Protein AF-A0A945PNN9-F1 (afdb_monomer_lite)

Structure (mmCIF, N/CA/C/O backbone):
data_AF-A0A945PNN9-F1
#
_entry.id   AF-A0A945PNN9-F1
#
loop_
_atom_site.group_PDB
_atom_site.id
_atom_site.type_symbol
_atom_site.label_atom_id
_atom_site.label_alt_id
_atom_site.label_comp_id
_atom_site.label_asym_id
_atom_site.label_entity_id
_atom_site.label_seq_id
_atom_site.pdbx_PDB_ins_code
_atom_site.Cartn_x
_atom_site.Cartn_y
_atom_site.Cartn_z
_atom_site.occupancy
_atom_site.B_iso_or_equiv
_atom_site.auth_seq_id
_atom_site.auth_comp_id
_atom_site.auth_asym_id
_atom_site.auth_atom_id
_atom_site.pdbx_PDB_model_num
ATOM 1 N N . MET A 1 1 ? -22.514 -2.053 9.109 1.00 85.06 1 MET A N 1
ATOM 2 C CA . MET A 1 1 ? -21.368 -2.826 8.583 1.00 85.06 1 MET A CA 1
ATOM 3 C C . MET A 1 1 ? -21.413 -2.737 7.080 1.00 85.06 1 MET A C 1
ATOM 5 O O . MET A 1 1 ? -22.438 -3.079 6.504 1.00 85.06 1 MET A O 1
ATOM 9 N N . VAL A 1 2 ? -20.330 -2.261 6.481 1.00 95.81 2 VAL A N 1
ATOM 10 C CA . VAL A 1 2 ? -20.183 -2.109 5.031 1.00 95.81 2 VAL A CA 1
ATOM 11 C C . VAL A 1 2 ? -18.783 -2.557 4.617 1.00 95.81 2 VAL A C 1
ATOM 13 O O . VAL A 1 2 ? -17.892 -2.700 5.463 1.00 95.81 2 VAL A O 1
ATOM 16 N N . PHE A 1 3 ? -18.594 -2.804 3.326 1.00 95.38 3 PHE A N 1
ATOM 17 C CA . PHE A 1 3 ? -17.283 -3.086 2.761 1.00 95.38 3 PHE A CA 1
ATOM 18 C C . PHE A 1 3 ? -16.790 -1.871 1.983 1.00 95.38 3 PHE A C 1
ATOM 20 O O . PHE A 1 3 ? -17.478 -1.407 1.077 1.00 95.38 3 PHE A O 1
ATOM 27 N N . LEU A 1 4 ? -15.601 -1.382 2.332 1.00 95.12 4 LEU A N 1
ATOM 28 C CA . LEU A 1 4 ? -14.893 -0.375 1.553 1.00 95.12 4 LEU A CA 1
ATOM 29 C C . LEU A 1 4 ? -13.876 -1.084 0.661 1.00 95.12 4 LEU A C 1
ATOM 31 O O . LEU A 1 4 ? -13.025 -1.824 1.160 1.00 95.12 4 LEU A O 1
ATOM 35 N N . ALA A 1 5 ? -13.978 -0.869 -0.646 1.00 93.94 5 ALA A N 1
ATOM 36 C CA . ALA A 1 5 ? -13.074 -1.444 -1.630 1.00 93.94 5 ALA A CA 1
ATOM 37 C C . ALA A 1 5 ? -12.247 -0.343 -2.296 1.00 93.94 5 ALA A C 1
ATOM 39 O O . ALA A 1 5 ? -12.785 0.695 -2.676 1.00 93.94 5 AL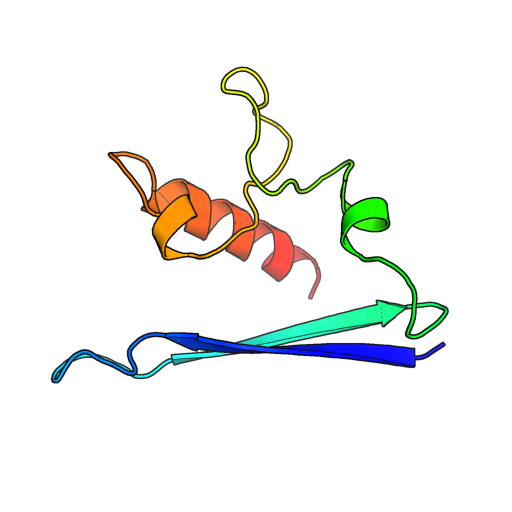A A O 1
ATOM 40 N N . GLY A 1 6 ? -10.949 -0.587 -2.449 1.00 92.00 6 GLY A N 1
ATOM 41 C CA . GLY A 1 6 ? -10.057 0.232 -3.266 1.00 92.00 6 GLY A CA 1
ATOM 42 C C . GLY A 1 6 ? -9.500 -0.610 -4.403 1.00 92.00 6 GLY A C 1
ATOM 43 O O . GLY A 1 6 ? -9.100 -1.747 -4.161 1.00 92.00 6 GLY A O 1
ATOM 44 N N . ILE A 1 7 ? -9.480 -0.065 -5.616 1.00 94.88 7 ILE A N 1
ATOM 45 C CA . ILE A 1 7 ? -8.920 -0.697 -6.816 1.00 94.88 7 ILE A CA 1
ATOM 46 C C . ILE A 1 7 ? -7.887 0.266 -7.391 1.00 94.88 7 ILE A C 1
ATOM 48 O O . ILE A 1 7 ? -8.106 1.475 -7.359 1.00 94.88 7 ILE A O 1
ATOM 52 N N . ASP A 1 8 ? -6.776 -0.273 -7.878 1.00 93.56 8 ASP A N 1
ATOM 53 C CA . ASP A 1 8 ? -5.704 0.509 -8.492 1.00 93.56 8 ASP A CA 1
ATOM 54 C C . ASP A 1 8 ? -4.978 -0.320 -9.560 1.00 93.56 8 ASP A C 1
ATOM 56 O O . ASP A 1 8 ? -5.040 -1.559 -9.561 1.00 93.56 8 ASP A O 1
ATOM 60 N N . GLU A 1 9 ? -4.264 0.356 -10.454 1.00 94.69 9 GLU A N 1
ATOM 61 C CA . GLU A 1 9 ? -3.490 -0.254 -11.525 1.00 94.69 9 GLU A CA 1
ATOM 62 C C . GLU A 1 9 ? -2.017 0.168 -11.530 1.00 94.69 9 GLU A C 1
ATOM 64 O O . GLU A 1 9 ? -1.616 1.248 -11.103 1.00 94.69 9 GLU A O 1
ATOM 69 N N . ALA A 1 10 ? -1.172 -0.698 -12.082 1.00 92.25 10 ALA A N 1
ATOM 70 C CA . ALA A 1 10 ? 0.226 -0.398 -12.347 1.00 92.25 10 ALA A CA 1
ATOM 71 C C . ALA A 1 10 ? 0.637 -0.948 -13.712 1.00 92.25 10 ALA A C 1
ATOM 73 O O . ALA A 1 10 ? 0.259 -2.054 -14.091 1.00 92.25 10 ALA A O 1
ATOM 74 N N . GLY A 1 11 ? 1.448 -0.181 -14.442 1.00 92.31 11 GLY A N 1
ATOM 75 C CA . GLY A 1 11 ? 1.909 -0.568 -15.779 1.00 92.31 11 GLY A CA 1
ATOM 76 C C . GLY A 1 11 ? 1.047 -0.043 -16.930 1.00 92.31 11 GLY A C 1
ATOM 77 O O . GLY A 1 11 ? 1.207 -0.512 -18.046 1.00 92.31 11 GLY A O 1
ATOM 78 N N . TYR A 1 12 ? 0.180 0.950 -16.694 1.00 92.12 12 TYR A N 1
ATOM 79 C CA . TYR A 1 12 ? -0.641 1.552 -17.756 1.00 92.12 12 TYR A CA 1
ATOM 80 C C . TYR A 1 12 ? 0.166 2.369 -18.786 1.00 92.12 12 TYR A C 1
ATOM 82 O O . TYR A 1 12 ? -0.193 2.436 -19.954 1.00 92.12 12 TYR A O 1
ATOM 90 N N . GLY A 1 13 ? 1.259 3.010 -18.359 1.00 92.75 13 GLY A N 1
ATOM 91 C CA . GLY A 1 13 ? 2.072 3.884 -19.219 1.00 92.75 13 GLY A CA 1
ATOM 92 C C . GLY A 1 13 ? 3.127 3.186 -20.098 1.00 92.75 13 GLY A C 1
ATOM 93 O O . GLY A 1 13 ? 3.288 3.582 -21.251 1.00 92.75 13 GLY A O 1
ATOM 94 N N . PRO A 1 14 ? 3.908 2.215 -19.584 1.00 92.69 14 PRO A N 1
ATOM 95 C CA . PRO A 1 14 ? 4.945 1.540 -20.366 1.00 92.69 14 PRO A CA 1
ATOM 96 C C . PRO A 1 14 ? 4.395 0.776 -21.580 1.00 92.69 14 PRO A C 1
ATOM 98 O O . PRO A 1 14 ? 3.358 0.132 -21.496 1.00 92.69 14 PRO A O 1
ATOM 101 N N . PHE A 1 15 ? 5.136 0.782 -22.695 1.00 94.12 15 PHE A N 1
ATOM 102 C CA . PHE A 1 15 ? 4.767 0.029 -23.907 1.00 94.12 15 PHE A CA 1
ATOM 103 C C . PHE A 1 15 ? 4.989 -1.487 -23.773 1.00 94.12 15 PHE A C 1
ATOM 105 O O . PHE A 1 15 ? 4.381 -2.282 -24.483 1.00 94.12 15 PHE A O 1
ATOM 112 N N . VAL A 1 16 ? 5.890 -1.888 -22.874 1.00 95.12 16 VAL A N 1
ATOM 113 C CA . VAL A 1 16 ? 6.237 -3.286 -22.607 1.00 95.12 16 VAL A CA 1
ATOM 114 C C . VAL A 1 16 ? 6.134 -3.578 -21.116 1.00 95.12 16 VAL A C 1
ATOM 116 O O . VAL A 1 16 ? 6.392 -2.710 -20.281 1.00 95.12 16 VAL A O 1
ATOM 119 N N . GLY A 1 17 ? 5.818 -4.829 -20.795 1.00 93.50 17 GLY A N 1
ATOM 120 C CA . GLY A 1 17 ? 5.582 -5.288 -19.429 1.00 93.50 17 GLY A CA 1
ATOM 121 C C . GLY A 1 17 ? 4.095 -5.506 -19.136 1.00 93.50 17 GLY A C 1
ATOM 122 O O . GLY A 1 17 ? 3.243 -5.196 -19.967 1.00 93.50 17 GLY A O 1
ATOM 123 N N . PRO A 1 18 ? 3.774 -6.105 -17.981 1.00 95.75 18 PRO A N 1
ATOM 124 C CA . PRO A 1 18 ? 2.399 -6.417 -17.628 1.00 95.75 18 PRO A CA 1
ATOM 125 C C . PRO A 1 18 ? 1.641 -5.173 -17.148 1.00 95.75 18 PRO A C 1
ATOM 127 O O . PRO A 1 18 ? 2.168 -4.377 -16.370 1.00 95.75 18 PRO A O 1
ATOM 130 N N . LEU A 1 19 ? 0.365 -5.080 -17.524 1.00 95.75 19 LEU A N 1
ATOM 131 C CA . LEU A 1 19 ? -0.618 -4.287 -16.791 1.00 95.75 19 LEU A CA 1
ATOM 132 C C . LEU A 1 19 ? -1.114 -5.124 -15.611 1.00 95.75 19 LEU A C 1
ATOM 134 O O . LEU A 1 19 ? -1.599 -6.240 -15.794 1.00 95.75 19 LEU A O 1
ATOM 138 N N . THR A 1 20 ? -0.979 -4.594 -14.402 1.00 93.94 20 THR A N 1
ATOM 139 C CA . THR A 1 20 ? -1.417 -5.257 -13.172 1.00 93.94 20 THR A CA 1
ATOM 140 C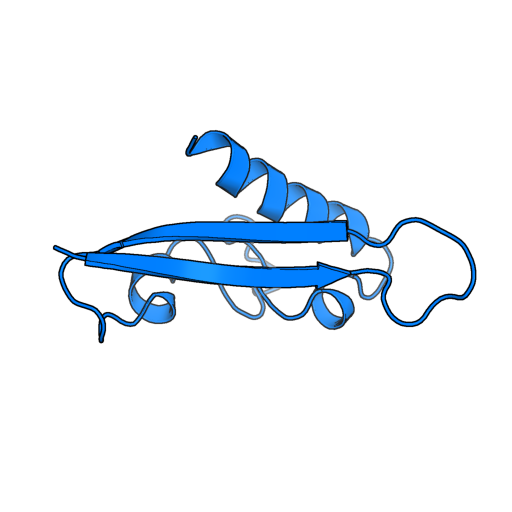 C . THR A 1 20 ? -2.550 -4.465 -12.546 1.00 93.94 20 THR A C 1
ATOM 142 O O . THR A 1 20 ? -2.444 -3.251 -12.399 1.00 93.94 20 THR A O 1
ATOM 145 N N . LEU A 1 21 ? -3.606 -5.167 -12.149 1.00 94.62 21 LEU A N 1
ATOM 146 C CA . LEU A 1 21 ? -4.712 -4.633 -11.363 1.00 94.62 21 LEU A CA 1
ATOM 147 C C . LEU A 1 21 ? -4.622 -5.203 -9.949 1.00 94.62 21 LEU A C 1
ATOM 149 O O . LEU A 1 21 ? -4.375 -6.398 -9.772 1.00 94.62 21 LEU A O 1
ATOM 153 N N . GLY A 1 22 ? -4.816 -4.352 -8.949 1.00 90.56 22 GLY 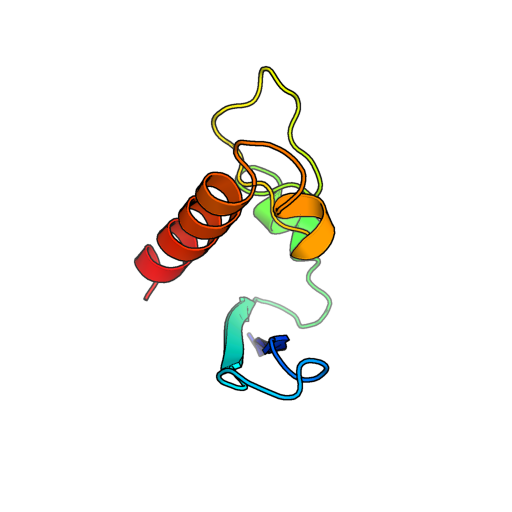A N 1
ATOM 154 C CA . GLY A 1 22 ? -4.850 -4.727 -7.543 1.00 90.56 22 GLY A CA 1
ATOM 155 C C . GLY A 1 22 ? -6.119 -4.221 -6.877 1.00 90.56 22 GLY A C 1
ATOM 156 O O . GLY A 1 22 ? -6.695 -3.217 -7.290 1.00 90.56 22 GLY A O 1
ATOM 157 N N . TYR A 1 23 ? -6.552 -4.913 -5.826 1.00 93.06 23 TYR A N 1
ATOM 158 C CA . TYR A 1 23 ? -7.646 -4.445 -4.989 1.00 93.06 23 TYR A CA 1
ATOM 159 C C . TYR A 1 23 ? -7.353 -4.675 -3.508 1.00 93.06 23 TYR A C 1
ATOM 161 O O . TYR A 1 23 ? -6.543 -5.521 -3.126 1.00 93.06 23 TYR A O 1
ATOM 169 N N . SER A 1 24 ? -8.051 -3.918 -2.673 1.00 90.94 24 SER A N 1
ATOM 170 C CA . SER A 1 24 ? -8.103 -4.084 -1.225 1.00 90.94 24 SER A CA 1
ATOM 171 C C . SER A 1 24 ? -9.557 -4.025 -0.771 1.00 90.94 24 SER A C 1
ATOM 173 O O . SER A 1 24 ? -10.367 -3.317 -1.371 1.00 90.94 24 SER A O 1
ATOM 175 N N . LEU A 1 25 ? -9.899 -4.795 0.262 1.00 92.44 25 LEU A N 1
ATOM 176 C CA . LEU A 1 25 ? -11.255 -4.870 0.797 1.00 92.44 25 LEU A CA 1
ATOM 177 C C . LEU A 1 25 ? -11.212 -4.782 2.321 1.00 92.44 25 LEU A C 1
ATOM 179 O O . LEU A 1 25 ? -10.607 -5.623 2.984 1.00 92.44 25 LEU A O 1
ATOM 183 N N . PHE A 1 26 ? -11.890 -3.784 2.875 1.00 91.88 26 PHE A N 1
ATOM 184 C CA . PHE A 1 26 ? -11.960 -3.537 4.309 1.00 91.88 26 PHE A CA 1
ATOM 185 C C . PHE A 1 26 ? -13.394 -3.696 4.792 1.00 91.88 26 PHE A C 1
ATOM 187 O O . PHE A 1 26 ? -14.311 -3.062 4.274 1.00 91.88 26 PHE A O 1
ATOM 194 N N . ARG A 1 27 ? -13.597 -4.513 5.827 1.00 93.56 27 ARG A N 1
ATOM 195 C CA . ARG A 1 27 ? -14.872 -4.571 6.547 1.00 93.56 27 ARG A CA 1
ATOM 196 C C . ARG A 1 27 ? -14.879 -3.493 7.625 1.00 93.56 27 ARG A C 1
ATOM 198 O O . ARG A 1 27 ? -14.137 -3.601 8.599 1.00 93.56 27 ARG A O 1
ATOM 205 N N . VAL A 1 28 ? -15.735 -2.491 7.468 1.00 95.12 28 VAL A N 1
ATOM 206 C CA . VAL A 1 28 ? -15.817 -1.326 8.361 1.00 95.12 28 VAL A CA 1
ATOM 207 C C . VAL A 1 28 ? -17.208 -1.199 8.980 1.00 95.12 28 VAL A C 1
ATOM 209 O O . VAL A 1 28 ? -18.180 -1.836 8.548 1.00 95.12 28 VAL A O 1
ATOM 212 N N . ARG A 1 29 ? -17.314 -0.411 10.055 1.00 94.81 29 ARG A N 1
ATOM 213 C CA . ARG A 1 29 ? -18.605 -0.200 10.727 1.00 94.81 29 ARG A CA 1
ATOM 214 C C . ARG A 1 29 ? -19.520 0.678 9.878 1.00 94.81 29 ARG A C 1
ATOM 216 O O . ARG A 1 29 ? -20.686 0.310 9.702 1.00 94.81 29 ARG A O 1
ATOM 223 N N . ASP A 1 30 ? -18.942 1.742 9.328 1.00 94.44 30 ASP A N 1
ATOM 224 C CA . ASP A 1 30 ? -19.579 2.802 8.550 1.00 94.44 30 ASP A CA 1
ATOM 225 C C . ASP A 1 30 ? -18.703 3.199 7.344 1.00 94.44 30 ASP A C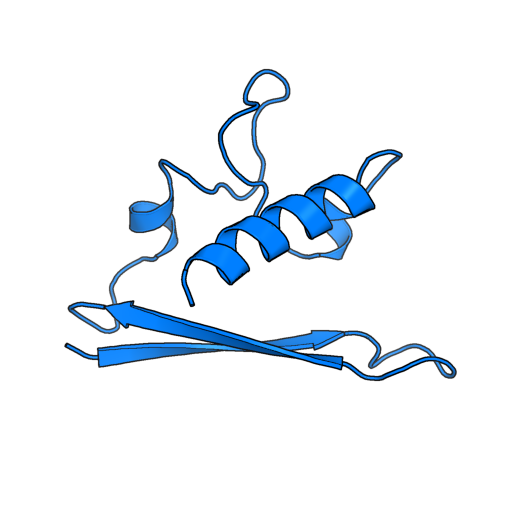 1
ATOM 227 O O . ASP A 1 30 ? -17.488 2.997 7.387 1.00 94.44 30 ASP A O 1
ATOM 231 N N . ALA A 1 31 ? -19.309 3.716 6.270 1.00 91.62 31 ALA A N 1
ATOM 232 C CA . ALA A 1 31 ? -18.604 4.078 5.036 1.00 91.62 31 ALA A CA 1
ATOM 233 C C . ALA A 1 31 ? -17.714 5.323 5.192 1.00 91.62 31 ALA A C 1
ATOM 235 O O . ALA A 1 31 ? -16.689 5.417 4.523 1.00 91.62 31 ALA A O 1
ATOM 236 N N . GLU A 1 32 ? -18.062 6.227 6.111 1.00 93.81 32 GLU A N 1
ATOM 237 C CA . GLU A 1 32 ? -17.325 7.466 6.391 1.00 93.81 32 GLU A CA 1
ATOM 238 C C . GLU A 1 32 ? -16.149 7.246 7.357 1.00 93.81 32 GLU A C 1
ATOM 240 O O . GLU A 1 32 ? -15.468 8.186 7.769 1.00 93.81 32 GLU A O 1
ATOM 245 N N . GLN A 1 33 ? -15.902 5.998 7.768 1.00 94.00 33 GLN A N 1
ATOM 246 C CA . GLN A 1 33 ? -14.817 5.672 8.682 1.00 94.00 33 GLN A CA 1
ATOM 247 C C . GLN A 1 33 ? -13.455 5.969 8.033 1.00 94.00 33 GLN A C 1
ATOM 249 O O . GLN A 1 33 ? -13.034 5.286 7.099 1.00 94.00 33 GLN A O 1
ATOM 254 N N . ASP A 1 34 ? -12.722 6.938 8.588 1.00 93.50 34 ASP A N 1
ATOM 255 C CA . ASP A 1 34 ? -11.379 7.270 8.114 1.00 93.50 34 ASP A CA 1
ATOM 256 C C . ASP A 1 34 ? -10.374 6.155 8.441 1.00 93.50 34 ASP A C 1
ATOM 258 O O . ASP A 1 34 ? -9.921 5.984 9.579 1.00 93.50 34 ASP A O 1
ATOM 262 N N . LEU A 1 35 ? -9.991 5.405 7.409 1.00 93.00 35 LEU A N 1
ATOM 263 C CA . LEU A 1 35 ? -9.006 4.336 7.521 1.00 93.00 35 LEU A CA 1
ATOM 264 C C . LEU A 1 35 ? -7.617 4.844 7.911 1.00 93.00 35 LEU A C 1
ATOM 266 O O . LEU A 1 35 ? -6.863 4.079 8.511 1.00 93.00 35 LEU A O 1
ATOM 270 N N . TRP A 1 36 ? -7.266 6.101 7.619 1.00 93.81 36 TRP A N 1
ATOM 271 C CA . TRP A 1 36 ? -5.962 6.635 8.013 1.00 93.81 36 TRP A CA 1
ATOM 272 C C . TRP A 1 36 ? -5.845 6.749 9.524 1.00 93.81 36 TRP A C 1
ATOM 274 O O . TRP A 1 36 ? -4.846 6.303 10.078 1.00 93.81 36 TRP A O 1
ATOM 284 N N . THR A 1 37 ? -6.877 7.269 10.187 1.00 94.75 37 THR A N 1
ATOM 285 C CA . THR A 1 37 ? -6.939 7.329 11.651 1.00 94.75 37 THR A CA 1
ATOM 286 C C . THR A 1 37 ? -6.934 5.929 12.271 1.00 94.75 37 THR A C 1
ATOM 288 O O . THR A 1 37 ? -6.234 5.675 13.247 1.00 94.75 37 THR A O 1
ATOM 291 N N . VAL A 1 38 ? -7.681 4.987 11.689 1.00 94.12 38 VAL A N 1
ATOM 292 C CA . VAL A 1 38 ? -7.800 3.614 12.215 1.00 94.12 38 VAL A CA 1
ATOM 293 C C . VAL A 1 38 ? -6.490 2.831 12.083 1.00 94.12 38 VAL A C 1
ATOM 295 O O . VAL A 1 38 ? -6.146 2.051 12.970 1.00 94.12 38 VAL A O 1
ATOM 298 N N . LEU A 1 39 ? -5.764 3.016 10.978 1.00 93.50 39 LEU A N 1
ATOM 299 C CA . LEU A 1 39 ? -4.524 2.297 10.679 1.00 93.50 39 LEU A CA 1
ATOM 300 C C . LEU A 1 39 ? -3.261 3.033 11.147 1.00 93.50 39 LEU A C 1
ATOM 302 O O . LEU A 1 39 ? -2.177 2.466 11.042 1.00 93.50 39 LEU A O 1
ATOM 306 N N . GLU A 1 40 ? -3.374 4.244 11.695 1.00 95.44 40 GLU A N 1
ATOM 307 C CA . GLU A 1 40 ? -2.250 5.077 12.155 1.00 95.44 40 GLU A CA 1
ATOM 308 C C . GLU A 1 40 ? -1.227 4.347 13.054 1.00 95.44 40 GLU A C 1
ATOM 310 O O . GLU A 1 40 ? -0.022 4.560 12.860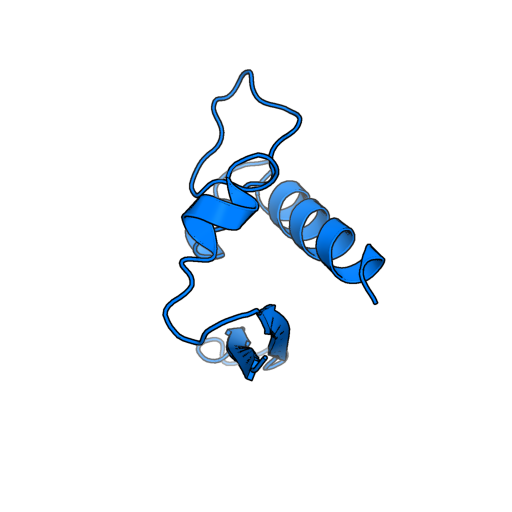 1.00 95.44 40 GLU A O 1
ATOM 315 N N . PRO A 1 41 ? -1.628 3.415 13.951 1.00 95.38 41 PRO A N 1
ATOM 316 C CA . PRO A 1 41 ? -0.677 2.648 14.758 1.00 95.38 41 PRO A CA 1
ATOM 317 C C . PRO A 1 41 ? 0.233 1.712 13.952 1.00 95.38 41 PRO A C 1
ATOM 319 O O . PRO A 1 41 ? 1.293 1.323 14.438 1.00 95.38 41 PRO A O 1
ATOM 322 N N . VAL A 1 42 ? -0.164 1.327 12.734 1.00 95.06 42 VAL A N 1
ATOM 323 C CA . VAL A 1 42 ? 0.535 0.323 11.912 1.00 95.06 42 VAL A CA 1
ATOM 324 C C . VAL A 1 42 ? 0.972 0.839 10.546 1.00 95.06 42 VAL A C 1
ATOM 326 O O . VAL A 1 42 ? 1.895 0.275 9.963 1.00 95.06 42 VAL A O 1
ATOM 329 N N . ALA A 1 43 ? 0.366 1.904 10.026 1.00 95.62 43 ALA A N 1
ATOM 330 C CA . ALA A 1 43 ? 0.643 2.439 8.702 1.00 95.62 43 ALA A CA 1
ATOM 331 C C . ALA A 1 43 ? 0.565 3.967 8.692 1.00 95.62 43 ALA A C 1
ATOM 333 O O . ALA A 1 43 ? -0.349 4.572 9.242 1.00 95.62 43 ALA A O 1
ATOM 334 N N . VAL A 1 44 ? 1.524 4.595 8.016 1.00 96.62 44 VAL A N 1
ATOM 335 C CA . VAL A 1 44 ? 1.589 6.050 7.859 1.00 96.62 44 VAL A CA 1
ATOM 336 C C . VAL A 1 44 ? 2.050 6.434 6.460 1.00 96.62 44 VAL A C 1
ATOM 338 O O . VAL A 1 44 ? 2.806 5.714 5.802 1.00 96.62 44 VAL A O 1
ATOM 341 N N . LYS A 1 45 ? 1.661 7.638 6.028 1.00 95.19 45 LYS A N 1
ATOM 342 C CA . LYS A 1 45 ? 2.028 8.188 4.712 1.00 95.19 45 LYS A CA 1
ATOM 343 C C . LYS A 1 45 ? 3.530 8.391 4.521 1.00 95.19 45 LYS A C 1
ATOM 345 O O . LYS A 1 45 ? 3.987 8.431 3.378 1.00 95.19 45 LYS A O 1
ATOM 350 N N . LYS A 1 46 ? 4.290 8.560 5.609 1.00 94.00 46 LYS A N 1
ATOM 351 C CA . LYS A 1 46 ? 5.758 8.603 5.628 1.00 94.00 46 LYS A CA 1
ATOM 352 C C . LYS A 1 46 ? 6.263 8.385 7.063 1.00 94.00 46 LYS A C 1
ATOM 354 O O . LYS A 1 46 ? 6.105 9.285 7.884 1.00 94.00 46 LYS A O 1
ATOM 359 N N . PRO A 1 47 ? 6.864 7.230 7.386 1.00 94.00 47 PRO A N 1
ATOM 360 C CA . PRO A 1 47 ? 7.422 6.994 8.710 1.00 94.00 47 PRO A CA 1
ATOM 361 C C . PRO A 1 47 ? 8.690 7.826 8.929 1.00 94.00 47 PRO A C 1
ATOM 363 O O . PRO A 1 47 ? 9.428 8.147 7.989 1.00 94.00 47 PRO A O 1
ATOM 366 N N . LEU A 1 48 ? 8.965 8.154 10.192 1.00 94.19 48 LEU A N 1
ATOM 367 C CA . LEU A 1 48 ? 10.253 8.719 10.590 1.00 94.19 48 LEU A CA 1
ATOM 368 C C . LEU A 1 48 ? 11.368 7.699 10.332 1.00 94.19 48 LEU A C 1
ATOM 370 O O . LEU A 1 48 ? 11.151 6.493 10.375 1.00 94.19 48 LEU A O 1
ATOM 374 N N . ARG A 1 49 ? 12.606 8.160 10.123 1.00 88.25 49 ARG A N 1
ATOM 375 C CA . ARG A 1 49 ? 13.740 7.252 9.858 1.00 88.25 49 ARG A CA 1
ATOM 376 C C . ARG A 1 49 ? 13.984 6.253 10.999 1.00 88.25 49 ARG A C 1
ATOM 378 O O . ARG A 1 49 ? 14.460 5.140 10.748 1.00 88.25 49 ARG A O 1
ATOM 385 N N . THR A 1 50 ? 13.690 6.678 12.225 1.00 93.50 50 THR A N 1
ATOM 386 C CA . THR A 1 50 ? 13.771 5.900 13.468 1.00 93.50 50 THR A CA 1
ATOM 387 C C . THR A 1 50 ? 12.602 4.936 13.642 1.00 93.50 50 THR A C 1
ATOM 389 O O . THR A 1 50 ? 12.746 3.937 14.338 1.00 93.50 50 THR A O 1
ATOM 392 N N . ASP A 1 51 ? 11.475 5.186 12.978 1.00 93.12 51 ASP A N 1
ATOM 393 C CA . ASP A 1 51 ? 10.298 4.335 13.041 1.00 93.12 51 ASP A CA 1
ATOM 394 C C . ASP A 1 51 ? 10.466 3.150 12.091 1.00 93.12 51 ASP A C 1
ATOM 396 O O . ASP A 1 51 ? 10.395 3.265 10.865 1.00 93.12 51 ASP A O 1
ATOM 400 N N . LYS A 1 52 ? 10.769 1.996 12.681 1.00 89.06 52 LYS A N 1
ATOM 401 C CA . LYS A 1 52 ? 10.919 0.735 11.954 1.00 89.06 52 LYS A CA 1
ATOM 402 C C . LYS A 1 52 ? 9.654 -0.107 11.988 1.00 89.06 52 LYS A C 1
ATOM 404 O O . LYS A 1 52 ? 9.596 -1.087 11.248 1.00 89.06 52 LYS A O 1
ATOM 409 N N . GLN A 1 53 ? 8.666 0.238 12.809 1.00 92.69 53 GLN A N 1
ATOM 410 C CA . GLN A 1 53 ? 7.501 -0.611 13.042 1.00 92.69 53 GLN A CA 1
ATOM 411 C C . GLN A 1 53 ? 6.389 -0.314 12.045 1.00 92.69 53 GLN A C 1
ATOM 413 O O . GLN A 1 53 ? 5.901 -1.246 11.406 1.00 92.69 53 GLN A O 1
ATOM 418 N N . ARG A 1 54 ? 6.052 0.964 11.849 1.00 96.06 54 ARG A N 1
ATOM 419 C CA . ARG A 1 54 ? 4.950 1.340 10.964 1.00 96.06 54 ARG A CA 1
ATOM 420 C C . ARG A 1 54 ? 5.317 1.191 9.493 1.00 96.06 54 ARG A C 1
ATOM 422 O O . ARG A 1 54 ? 6.445 1.446 9.063 1.00 96.06 54 ARG A O 1
ATOM 429 N N . LEU A 1 55 ? 4.336 0.761 8.714 1.00 95.56 55 LEU A N 1
ATOM 430 C CA . LEU A 1 55 ? 4.426 0.585 7.275 1.00 95.56 55 LEU A CA 1
ATOM 431 C C . LEU A 1 55 ? 4.369 1.944 6.581 1.00 95.56 55 LEU A C 1
ATOM 433 O O . LEU A 1 55 ? 3.582 2.818 6.946 1.00 95.56 55 LEU A O 1
ATOM 437 N N . TRP A 1 56 ? 5.188 2.106 5.543 1.00 95.88 56 TRP A N 1
ATOM 438 C CA . TRP A 1 56 ? 5.081 3.252 4.650 1.00 95.88 56 TRP A CA 1
ATOM 439 C C . TRP A 1 56 ? 4.031 2.928 3.583 1.00 95.88 56 TRP A C 1
ATOM 441 O O . TRP A 1 56 ? 4.317 2.205 2.628 1.00 95.88 56 TRP A O 1
ATOM 451 N N . LEU A 1 57 ? 2.818 3.449 3.770 1.00 94.75 57 LEU A N 1
ATOM 452 C CA . LEU A 1 57 ? 1.691 3.278 2.854 1.00 94.75 57 LEU A CA 1
ATOM 453 C C . LEU A 1 57 ? 1.350 4.627 2.218 1.00 94.75 57 LEU A C 1
ATOM 455 O O . LEU A 1 57 ? 0.862 5.533 2.890 1.00 94.75 57 LEU A O 1
ATOM 459 N N . ASN A 1 58 ? 1.673 4.782 0.938 1.00 94.50 58 ASN A N 1
ATOM 460 C CA . ASN A 1 58 ? 1.443 5.997 0.158 1.00 94.50 58 ASN A CA 1
ATOM 461 C C . ASN A 1 58 ? 1.537 5.660 -1.343 1.00 94.50 58 ASN A C 1
ATOM 463 O O . ASN A 1 58 ? 1.725 4.494 -1.690 1.00 94.50 58 ASN A O 1
ATOM 467 N N . ASP A 1 59 ? 1.473 6.675 -2.206 1.00 92.88 59 ASP A N 1
ATOM 468 C CA . ASP A 1 59 ? 1.761 6.565 -3.637 1.00 92.88 59 ASP A CA 1
ATOM 469 C C . ASP A 1 59 ? 3.030 5.733 -3.892 1.00 92.88 59 ASP A C 1
ATOM 471 O O . ASP A 1 59 ? 4.096 5.961 -3.302 1.00 92.88 59 ASP A O 1
ATOM 475 N N . SER A 1 60 ? 2.901 4.744 -4.776 1.00 91.25 60 SER A N 1
ATOM 476 C CA . SER A 1 60 ? 3.937 3.742 -5.006 1.00 91.25 60 SER A CA 1
ATOM 477 C C . SER A 1 60 ? 5.240 4.351 -5.529 1.00 91.25 60 SER A C 1
ATOM 479 O O . SER A 1 60 ? 6.313 3.861 -5.176 1.00 91.25 60 SER A O 1
ATOM 481 N N . LYS A 1 61 ? 5.193 5.463 -6.278 1.00 91.44 61 LYS A N 1
ATOM 482 C CA . LYS A 1 61 ? 6.383 6.166 -6.786 1.00 91.44 61 LYS A CA 1
ATOM 483 C C . LYS A 1 61 ? 7.125 6.864 -5.651 1.00 91.44 61 LYS A C 1
ATOM 485 O O . LYS A 1 61 ? 8.356 6.821 -5.606 1.00 91.44 61 LYS A O 1
ATOM 490 N N . LEU A 1 62 ? 6.393 7.451 -4.700 1.00 94.69 62 LEU A N 1
ATOM 491 C CA . LEU A 1 62 ? 6.989 8.047 -3.501 1.00 94.69 62 LEU A CA 1
ATOM 492 C C . LEU A 1 62 ? 7.659 6.982 -2.628 1.00 94.69 62 LEU A C 1
ATOM 494 O O . LEU A 1 62 ? 8.803 7.161 -2.196 1.00 94.69 62 LEU A O 1
ATOM 498 N N . VAL A 1 63 ? 6.981 5.856 -2.394 1.00 95.25 63 VAL A N 1
ATOM 499 C CA . VAL A 1 63 ? 7.518 4.768 -1.563 1.00 95.25 63 VAL A CA 1
ATOM 500 C C . VAL A 1 63 ? 8.712 4.088 -2.241 1.00 95.25 63 VAL A C 1
ATOM 502 O O . VAL A 1 63 ? 9.694 3.780 -1.558 1.00 95.25 63 VAL A O 1
ATOM 505 N N . HIS A 1 64 ? 8.684 3.929 -3.570 1.00 94.94 64 HIS A N 1
ATOM 506 C CA . HIS A 1 64 ? 9.750 3.322 -4.380 1.00 94.94 64 HIS A CA 1
ATOM 507 C C . HIS A 1 64 ? 11.022 4.187 -4.514 1.00 94.94 64 HIS A C 1
ATOM 509 O O . HIS A 1 64 ? 12.012 3.756 -5.098 1.00 94.94 64 HIS A O 1
ATOM 515 N N . SER A 1 65 ? 11.051 5.395 -3.952 1.00 93.19 65 SER A N 1
ATOM 516 C CA . SER A 1 65 ? 12.199 6.300 -4.084 1.00 93.19 65 SER A CA 1
ATOM 517 C C . SER A 1 65 ? 13.495 5.791 -3.413 1.00 93.19 65 SER A C 1
ATOM 519 O O . SER A 1 65 ? 13.508 5.311 -2.281 1.00 93.19 65 SER A O 1
ATOM 521 N N . GLY A 1 66 ? 14.646 5.953 -4.066 1.00 92.69 66 GLY A N 1
ATOM 522 C CA . GLY A 1 66 ? 15.952 5.630 -3.474 1.00 92.69 66 GLY A CA 1
ATOM 523 C C . GLY A 1 66 ? 16.233 4.125 -3.276 1.00 92.69 66 GLY A C 1
ATOM 524 O O . GLY A 1 66 ? 15.472 3.269 -3.724 1.00 92.69 66 GLY A O 1
ATOM 525 N N . PRO A 1 67 ? 17.334 3.771 -2.584 1.00 93.75 67 PRO A N 1
ATOM 526 C CA . PRO A 1 67 ? 17.938 2.432 -2.665 1.00 93.75 67 PRO A CA 1
ATOM 527 C C . PRO A 1 67 ? 17.121 1.307 -2.011 1.00 93.75 67 PRO A C 1
ATOM 529 O O . PRO A 1 67 ? 17.329 0.138 -2.312 1.00 93.75 67 PRO A O 1
ATOM 532 N N . HIS A 1 68 ? 16.185 1.640 -1.120 1.00 92.44 68 HIS A N 1
ATOM 533 C CA . HIS A 1 68 ? 15.348 0.659 -0.414 1.00 92.44 68 HIS A CA 1
ATOM 534 C C . HIS A 1 68 ? 13.873 0.726 -0.826 1.00 92.44 68 HIS A C 1
ATOM 536 O O . HIS A 1 68 ? 13.021 0.175 -0.132 1.00 92.44 68 HIS A O 1
ATOM 542 N N . GLY A 1 69 ? 13.554 1.424 -1.919 1.00 94.56 69 GLY A N 1
ATOM 543 C CA . GLY A 1 69 ? 12.177 1.650 -2.348 1.00 94.56 69 GLY A CA 1
ATOM 544 C C . GLY A 1 69 ? 11.386 0.366 -2.563 1.00 94.56 69 GLY A C 1
ATOM 545 O O . GLY A 1 69 ? 10.305 0.198 -2.000 1.00 94.56 69 GLY A O 1
ATOM 546 N N . ARG A 1 70 ? 11.973 -0.580 -3.300 1.00 95.50 70 ARG A N 1
ATOM 547 C CA . ARG A 1 70 ? 11.372 -1.892 -3.555 1.00 95.50 70 ARG A CA 1
ATOM 548 C C . ARG A 1 70 ? 11.092 -2.671 -2.269 1.00 95.50 70 ARG A C 1
ATOM 550 O O . ARG A 1 70 ? 9.967 -3.109 -2.066 1.00 95.50 70 ARG A O 1
ATOM 557 N N . ALA A 1 71 ? 12.070 -2.762 -1.367 1.00 95.62 71 ALA A N 1
ATOM 558 C CA . ALA A 1 71 ? 11.909 -3.473 -0.098 1.00 95.62 71 ALA A CA 1
ATOM 559 C C . ALA A 1 71 ? 10.787 -2.875 0.774 1.00 95.62 71 ALA A C 1
ATOM 561 O O . ALA A 1 71 ? 10.097 -3.598 1.491 1.00 95.62 71 ALA A O 1
ATOM 562 N N . ARG A 1 72 ? 10.572 -1.553 0.709 1.00 95.38 72 ARG A N 1
ATOM 563 C CA . ARG A 1 72 ? 9.465 -0.898 1.422 1.00 95.38 72 ARG A CA 1
ATOM 564 C C . ARG A 1 72 ? 8.101 -1.251 0.838 1.00 95.38 72 ARG A C 1
ATOM 566 O O . ARG A 1 72 ? 7.193 -1.533 1.613 1.00 95.38 72 ARG A O 1
ATOM 573 N N . LEU A 1 73 ? 7.971 -1.272 -0.490 1.00 94.81 73 LEU A N 1
ATOM 574 C CA . LEU A 1 73 ? 6.746 -1.727 -1.153 1.00 94.81 73 LEU A CA 1
ATOM 575 C C . LEU A 1 73 ? 6.445 -3.192 -0.814 1.00 94.81 73 LEU A C 1
ATOM 577 O O . LEU A 1 73 ? 5.344 -3.503 -0.365 1.00 94.81 73 LEU A O 1
ATOM 581 N N . GLU A 1 74 ? 7.440 -4.072 -0.962 1.00 95.00 74 GLU A N 1
ATOM 582 C CA . GLU A 1 74 ? 7.306 -5.508 -0.688 1.00 95.00 74 GLU A CA 1
ATOM 583 C C . GLU A 1 74 ? 6.878 -5.770 0.758 1.00 95.00 74 GLU A C 1
ATOM 585 O O . GLU A 1 74 ? 5.977 -6.572 0.996 1.00 95.00 74 GLU A O 1
ATOM 590 N N . ARG A 1 75 ? 7.456 -5.044 1.726 1.00 94.94 75 ARG A N 1
ATOM 591 C CA . ARG A 1 75 ? 7.072 -5.150 3.138 1.00 94.94 75 ARG A CA 1
ATOM 592 C C . ARG A 1 75 ? 5.601 -4.798 3.366 1.00 94.94 75 ARG A C 1
ATOM 594 O O . ARG A 1 75 ? 4.914 -5.531 4.075 1.00 94.94 75 ARG A O 1
ATOM 601 N N . THR A 1 76 ? 5.126 -3.686 2.804 1.00 94.19 76 THR A N 1
ATOM 602 C CA . THR A 1 76 ? 3.732 -3.253 2.975 1.00 94.19 76 THR A CA 1
ATOM 603 C C . THR A 1 76 ? 2.771 -4.265 2.348 1.00 94.19 76 THR A C 1
ATOM 605 O O . THR A 1 76 ? 1.825 -4.687 3.007 1.00 94.19 76 THR A O 1
ATOM 608 N N . VAL A 1 77 ? 3.049 -4.733 1.126 1.00 91.88 77 VAL A N 1
ATOM 609 C CA . VAL A 1 77 ? 2.229 -5.758 0.454 1.00 91.88 77 VAL A CA 1
ATOM 610 C C . VAL A 1 77 ? 2.211 -7.069 1.245 1.00 91.88 77 VAL A C 1
ATOM 612 O O . VAL A 1 77 ? 1.145 -7.649 1.447 1.00 91.88 77 VAL A O 1
ATOM 615 N N . ALA A 1 78 ? 3.367 -7.526 1.734 1.00 93.62 78 ALA A N 1
ATOM 616 C CA . ALA A 1 78 ? 3.463 -8.750 2.525 1.00 93.62 78 ALA A CA 1
ATOM 617 C C . ALA A 1 78 ? 2.642 -8.673 3.820 1.00 93.62 78 ALA A C 1
ATOM 619 O O . ALA A 1 78 ? 2.000 -9.655 4.181 1.00 93.62 78 ALA A O 1
ATOM 620 N N . ALA A 1 79 ? 2.618 -7.514 4.486 1.00 93.50 79 ALA A N 1
ATOM 621 C CA . ALA A 1 79 ? 1.824 -7.320 5.696 1.00 93.50 79 ALA A CA 1
ATOM 622 C C . ALA A 1 79 ? 0.316 -7.449 5.427 1.00 93.50 79 ALA A C 1
ATOM 624 O O . ALA A 1 79 ? -0.369 -8.163 6.151 1.00 93.50 79 ALA A O 1
ATOM 625 N N . PHE A 1 80 ? -0.200 -6.829 4.359 1.00 89.25 80 PHE A N 1
ATOM 626 C CA . PHE A 1 80 ? -1.619 -6.962 3.999 1.00 89.25 80 PHE A CA 1
ATOM 627 C C . PHE A 1 80 ? -1.980 -8.371 3.519 1.00 89.25 80 PHE A C 1
ATOM 629 O O . PHE A 1 80 ? -3.055 -8.864 3.846 1.00 89.25 80 PHE A O 1
ATOM 636 N N . ARG A 1 81 ? -1.075 -9.057 2.812 1.00 89.06 81 ARG A N 1
ATOM 637 C CA . ARG A 1 81 ? -1.277 -10.452 2.387 1.00 89.06 81 ARG A CA 1
ATOM 638 C C . ARG A 1 81 ? -1.431 -11.424 3.565 1.00 89.06 81 ARG A C 1
ATOM 640 O O . ARG A 1 81 ? -2.034 -12.474 3.398 1.00 89.06 81 ARG A O 1
ATOM 647 N N . GLN A 1 82 ? -0.899 -11.105 4.744 1.00 90.12 82 GLN A N 1
ATOM 648 C CA . GLN A 1 82 ? -1.081 -11.941 5.938 1.00 90.12 82 GLN A CA 1
ATOM 649 C C . GLN A 1 82 ? -2.475 -11.806 6.576 1.00 90.12 82 GLN A C 1
ATOM 651 O O . GLN A 1 82 ? -2.775 -12.537 7.514 1.00 90.12 82 GLN A O 1
ATOM 656 N N . LEU A 1 83 ? -3.309 -10.869 6.107 1.00 81.75 83 LEU A N 1
ATOM 657 C CA . LEU A 1 83 ? -4.658 -10.634 6.636 1.00 81.75 83 LEU A CA 1
ATOM 658 C C . LEU A 1 83 ? -5.753 -11.429 5.903 1.00 81.75 83 LEU A C 1
ATOM 660 O O . LEU A 1 83 ? -6.895 -11.436 6.364 1.00 81.75 83 LEU A O 1
ATOM 664 N N . THR A 1 84 ? -5.416 -12.049 4.769 1.00 63.28 84 THR A N 1
ATOM 665 C CA . THR A 1 84 ? -6.251 -13.002 4.011 1.00 63.28 84 THR A CA 1
ATOM 666 C C . THR A 1 84 ? -5.974 -14.430 4.434 1.00 63.28 84 THR A C 1
ATOM 668 O O . THR A 1 84 ? -6.960 -15.179 4.593 1.00 63.28 84 THR A O 1
#

pLDDT: mean 93.07, std 4.02, range [63.28, 96.62]

Foldseek 3Di:
DDKDKDKDWDDPPDPDDDIDIDMDIDDDPDPPDDVCVVCVVAEDCDDDPPDPRHQNDHPLVVQLPPDCSVVSVVVVVVVRVVVD

Secondary structure (DSSP, 8-state):
-EEEEEEEEE-SS-SSS--EEEEEEEEESSTT--HHHHHTTTEESS--TT--SSEE-S-HHHHT-STTHHHHHHHHHHHHHTT-

Radius of gyration: 14.41 Å; chains: 1; bounding box: 39×22×39 Å

Sequence (84 aa):
MVFLAGIDEAGYGPFVGPLTLGYSLFRVRDAEQDLWTVLEPVAVKKPLR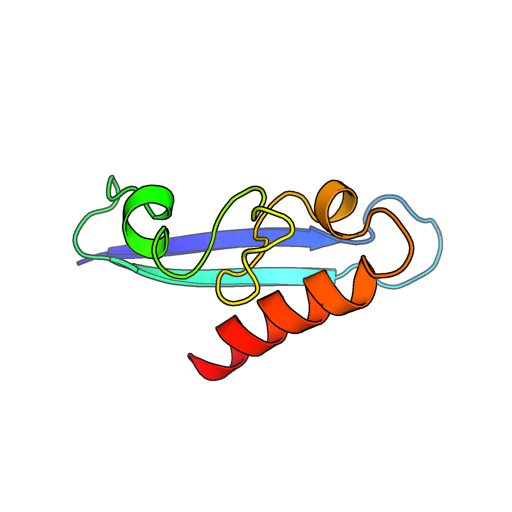TDKQRLWLNDSKLVHSGPHGRARLERTVAAFRQLT